Protein AF-A0A376TUV5-F1 (afdb_monomer_lite)

Secondary structure (DSSP, 8-state):
-BS--TTTTS--HHHHHH-S-B-SS-TT--HHHHHHHHHHHHHHHHHHTT------GGGTSPPP---------------

Organism: Escherichia coli (NCBI:txid562)

Sequence (79 aa):
MLDVWEGEPELNVELLTKVDIGTPHIAGYTLEGKARGTTQVFEAYSKFIGHEQHVALDTLLPRQSLVALRCMARSINRR

Structure (mmCIF, N/CA/C/O backbone):
data_AF-A0A376TUV5-F1
#
_entry.id   AF-A0A376TUV5-F1
#
loop_
_atom_site.group_PDB
_atom_site.id
_atom_site.type_symbol
_atom_site.label_atom_id
_atom_site.label_alt_id
_atom_site.label_comp_id
_atom_site.label_asym_id
_atom_site.label_entity_id
_atom_site.label_seq_id
_atom_site.pdbx_PDB_ins_code
_atom_site.Cartn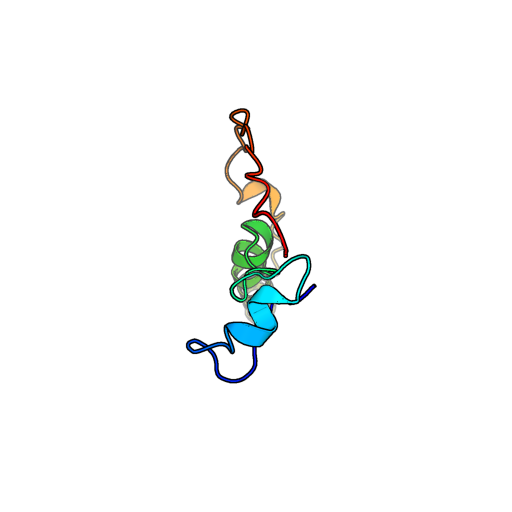_x
_atom_site.Cartn_y
_atom_site.Cartn_z
_atom_site.occupancy
_atom_site.B_iso_or_equiv
_atom_site.auth_seq_id
_atom_site.auth_comp_id
_atom_site.auth_asym_id
_atom_site.auth_atom_id
_atom_site.pdbx_PDB_model_num
ATOM 1 N N . MET A 1 1 ? 5.332 -6.269 -16.800 1.00 90.81 1 MET A N 1
ATOM 2 C CA . MET A 1 1 ? 4.668 -5.305 -15.896 1.00 90.81 1 MET A CA 1
ATOM 3 C C . MET A 1 1 ? 5.478 -5.225 -14.616 1.00 90.81 1 MET A C 1
ATOM 5 O O . MET A 1 1 ? 5.739 -6.282 -14.056 1.00 90.81 1 MET A O 1
ATOM 9 N N . LEU A 1 2 ? 5.895 -4.028 -14.200 1.00 95.44 2 LEU A N 1
ATOM 10 C CA . LEU A 1 2 ? 6.650 -3.785 -12.964 1.00 95.44 2 LEU A CA 1
ATOM 11 C C . LEU A 1 2 ? 6.036 -2.601 -12.202 1.00 95.44 2 LEU A C 1
ATOM 13 O O . LEU A 1 2 ? 5.806 -1.554 -12.799 1.00 95.44 2 LEU A O 1
ATOM 17 N N . ASP A 1 3 ? 5.780 -2.769 -10.906 1.00 96.88 3 ASP A N 1
ATOM 18 C CA . ASP A 1 3 ? 5.443 -1.657 -9.996 1.00 96.88 3 ASP A CA 1
ATOM 19 C C . ASP A 1 3 ? 6.603 -1.313 -9.055 1.00 96.88 3 ASP A C 1
ATOM 21 O O . ASP A 1 3 ? 6.708 -0.182 -8.610 1.00 96.88 3 ASP A O 1
ATOM 25 N N . VAL A 1 4 ? 7.497 -2.266 -8.794 1.00 96.12 4 VAL A N 1
ATOM 26 C CA . VAL A 1 4 ? 8.666 -2.090 -7.927 1.00 96.12 4 VAL A CA 1
ATOM 27 C C . VAL A 1 4 ? 9.946 -2.171 -8.747 1.00 96.12 4 VAL A C 1
ATOM 29 O O . VAL A 1 4 ? 10.025 -2.950 -9.705 1.00 96.12 4 VAL A O 1
ATOM 32 N N . TRP A 1 5 ? 10.945 -1.382 -8.361 1.00 96.94 5 TRP A N 1
ATOM 33 C CA . TRP A 1 5 ? 12.217 -1.263 -9.069 1.00 96.94 5 TRP A CA 1
ATOM 34 C C . TRP A 1 5 ? 13.398 -1.478 -8.124 1.00 96.94 5 TRP A C 1
ATOM 36 O O . TRP A 1 5 ? 13.374 -1.106 -6.953 1.00 96.94 5 TRP A O 1
ATOM 46 N N . GLU A 1 6 ? 14.469 -2.076 -8.638 1.00 96.88 6 GLU A N 1
ATOM 47 C CA . GLU A 1 6 ? 15.740 -2.106 -7.919 1.00 96.88 6 GLU A CA 1
ATOM 48 C C . GLU A 1 6 ? 16.374 -0.706 -7.943 1.00 96.88 6 GLU A C 1
ATOM 50 O O . GLU A 1 6 ? 16.403 -0.064 -8.995 1.00 96.88 6 GLU A O 1
ATOM 55 N N . GLY A 1 7 ? 16.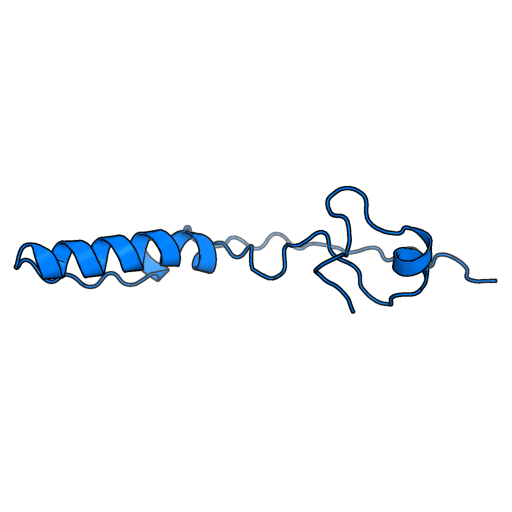875 -0.243 -6.792 1.00 94.31 7 GLY A N 1
ATOM 56 C CA . GLY A 1 7 ? 17.533 1.062 -6.668 1.00 94.31 7 GLY A CA 1
ATOM 57 C C . GLY A 1 7 ? 16.590 2.263 -6.549 1.00 94.31 7 GLY A C 1
ATOM 58 O O . GLY A 1 7 ? 16.988 3.363 -6.904 1.00 94.31 7 GLY A O 1
ATOM 59 N N . GLU A 1 8 ? 15.350 2.081 -6.078 1.00 93.94 8 GLU A N 1
ATOM 60 C CA . GLU A 1 8 ? 14.422 3.202 -5.866 1.00 93.94 8 GLU A CA 1
ATOM 61 C C . GLU A 1 8 ? 15.014 4.316 -4.9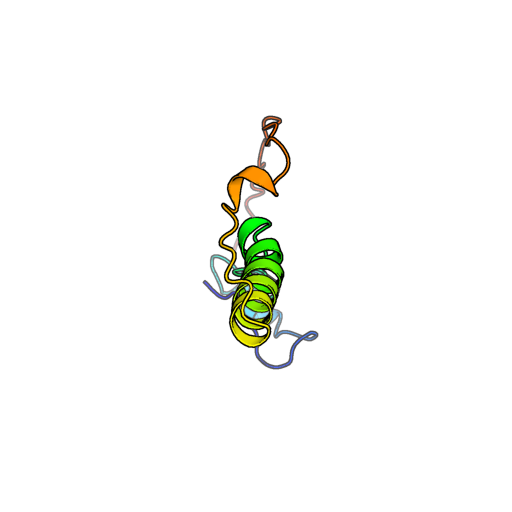70 1.00 93.94 8 GLU A C 1
ATOM 63 O O . GLU A 1 8 ? 15.633 4.007 -3.946 1.00 93.94 8 GLU A O 1
ATOM 68 N N . PRO A 1 9 ? 14.758 5.604 -5.294 1.00 92.12 9 PRO A N 1
ATOM 69 C CA . PRO A 1 9 ? 13.908 6.095 -6.390 1.00 92.12 9 PRO A CA 1
ATOM 70 C C . PRO A 1 9 ? 14.576 6.125 -7.784 1.00 92.12 9 PRO A C 1
ATOM 72 O O . PRO A 1 9 ? 13.877 6.316 -8.783 1.00 92.12 9 PRO A O 1
ATOM 75 N N . GLU A 1 10 ? 15.892 5.922 -7.889 1.00 95.44 10 GLU A N 1
ATOM 76 C CA . GLU A 1 10 ? 16.666 5.935 -9.140 1.00 95.44 10 GLU A CA 1
ATOM 77 C C . GLU A 1 10 ? 16.585 4.611 -9.932 1.00 95.44 10 GLU A C 1
ATOM 79 O O . GLU A 1 10 ? 17.560 3.876 -10.091 1.00 95.44 10 GLU A O 1
ATOM 84 N N . LEU A 1 11 ? 15.408 4.313 -10.489 1.00 93.62 11 LEU A N 1
ATOM 85 C CA . LEU A 1 11 ? 15.181 3.106 -11.294 1.00 93.62 11 LEU A CA 1
ATOM 86 C C . LEU A 1 11 ? 15.968 3.077 -12.621 1.00 93.62 11 LEU A C 1
ATOM 88 O O . LEU A 1 11 ? 16.237 4.100 -13.256 1.00 93.62 11 LEU A O 1
ATOM 92 N N . ASN A 1 12 ? 16.253 1.870 -13.114 1.00 95.62 12 ASN A N 1
ATOM 93 C CA . ASN A 1 12 ? 16.895 1.669 -14.413 1.00 95.62 12 ASN A CA 1
ATOM 94 C C . ASN A 1 12 ? 15.961 2.061 -15.580 1.00 95.62 12 ASN A C 1
ATOM 96 O O . ASN A 1 12 ? 15.027 1.335 -15.935 1.00 95.62 12 ASN A O 1
ATOM 100 N N . VAL A 1 13 ? 16.252 3.195 -16.219 1.00 94.06 13 VAL A N 1
ATOM 101 C CA . VAL A 1 13 ? 15.458 3.742 -17.333 1.00 94.06 13 VAL A CA 1
ATOM 102 C C . VAL A 1 13 ? 15.478 2.832 -18.565 1.00 94.06 13 VAL A C 1
ATOM 104 O O . VAL A 1 13 ? 14.467 2.715 -19.259 1.00 94.06 13 VAL A O 1
ATOM 107 N N . GLU A 1 14 ? 16.580 2.131 -18.831 1.00 95.38 14 GLU A N 1
ATOM 108 C CA . GLU A 1 14 ? 16.633 1.174 -19.941 1.00 95.38 14 GLU A CA 1
ATOM 109 C C . GLU A 1 14 ? 15.667 0.010 -19.714 1.00 95.38 14 GLU A C 1
ATOM 111 O O . GLU A 1 14 ? 14.988 -0.423 -20.647 1.00 95.38 14 GLU A O 1
ATOM 116 N N . LEU A 1 15 ? 15.549 -0.474 -18.474 1.00 94.25 15 LEU A N 1
ATOM 117 C CA . LEU A 1 15 ? 14.558 -1.489 -18.125 1.00 94.25 15 LEU A CA 1
ATOM 118 C C . LEU A 1 15 ? 13.132 -0.938 -18.255 1.00 94.25 15 LEU A C 1
ATOM 120 O O . LEU A 1 15 ? 12.275 -1.614 -18.826 1.00 94.25 15 LEU A O 1
ATOM 124 N N . LEU A 1 16 ? 12.886 0.301 -17.812 1.00 93.56 16 LEU A N 1
ATOM 125 C CA . LEU A 1 16 ? 11.583 0.961 -17.958 1.00 93.56 16 LEU A CA 1
ATOM 126 C C . LEU A 1 16 ? 11.129 1.032 -19.422 1.00 93.56 16 LEU A C 1
ATOM 128 O O . LEU A 1 16 ? 9.964 0.781 -19.718 1.00 93.56 16 LEU A O 1
ATOM 132 N N . THR A 1 17 ? 12.038 1.306 -20.360 1.00 94.69 17 THR A N 1
ATOM 133 C CA . THR A 1 17 ? 11.684 1.345 -21.793 1.00 94.69 17 THR A CA 1
ATOM 134 C C . THR A 1 17 ? 11.305 -0.015 -22.387 1.00 94.69 17 THR A C 1
ATOM 136 O O . THR A 1 17 ? 10.680 -0.065 -23.449 1.00 94.69 17 THR A O 1
ATOM 139 N N . LYS A 1 18 ? 11.657 -1.118 -21.716 1.00 96.38 18 LYS A N 1
ATOM 140 C CA . LYS A 1 18 ? 11.408 -2.486 -22.189 1.00 96.38 18 LYS A CA 1
ATOM 141 C C . LYS A 1 18 ? 10.121 -3.094 -21.634 1.00 96.38 18 LYS A C 1
ATOM 143 O O . LYS A 1 18 ? 9.637 -4.067 -22.207 1.00 96.38 18 LYS A O 1
ATOM 148 N N . VAL A 1 19 ? 9.557 -2.555 -20.552 1.00 95.44 19 VAL A N 1
ATOM 149 C CA . VAL A 1 19 ? 8.314 -3.082 -19.970 1.00 95.44 19 VAL A CA 1
ATOM 150 C C . VAL A 1 19 ? 7.074 -2.531 -20.671 1.00 95.44 19 VAL A C 1
ATOM 152 O O . VAL A 1 19 ? 7.062 -1.406 -21.162 1.00 95.44 19 VAL A O 1
ATOM 155 N N . ASP A 1 20 ? 5.996 -3.316 -20.687 1.00 96.69 20 ASP A N 1
ATOM 156 C CA . ASP A 1 20 ? 4.708 -2.861 -21.230 1.00 96.69 20 ASP A CA 1
ATOM 157 C C . ASP A 1 20 ? 4.007 -1.853 -20.310 1.00 96.69 20 ASP A C 1
ATOM 159 O O . ASP A 1 20 ? 3.375 -0.909 -20.774 1.00 9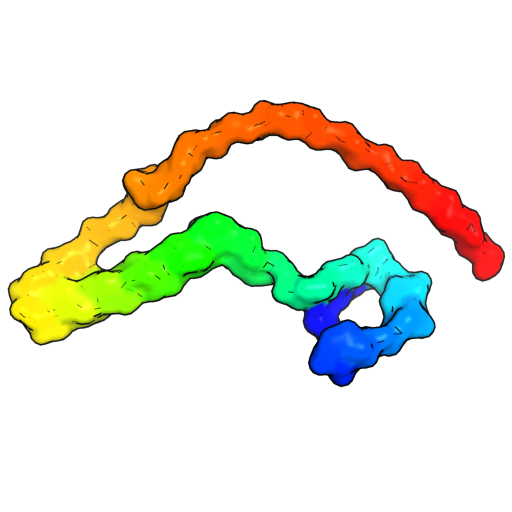6.69 20 ASP A O 1
ATOM 163 N N . ILE A 1 21 ? 4.125 -2.058 -18.994 1.00 94.44 21 ILE A N 1
ATOM 164 C CA . ILE A 1 21 ? 3.577 -1.191 -17.946 1.00 94.44 21 ILE A CA 1
ATOM 165 C C . ILE A 1 21 ? 4.611 -1.109 -16.825 1.00 94.44 21 ILE A C 1
ATOM 167 O O . ILE A 1 21 ? 5.039 -2.146 -16.303 1.00 94.44 21 ILE A O 1
ATOM 171 N N . GLY A 1 22 ? 4.987 0.120 -16.482 1.00 94.88 22 GLY A N 1
ATOM 172 C CA . GLY A 1 22 ? 5.866 0.465 -15.374 1.00 94.88 22 GLY A CA 1
ATOM 173 C C . GLY A 1 22 ? 5.224 1.548 -14.510 1.00 94.88 22 GLY A C 1
ATOM 174 O O . GLY A 1 22 ? 4.831 2.584 -15.046 1.00 94.88 22 GLY A O 1
ATOM 175 N N . THR A 1 23 ? 5.098 1.321 -13.205 1.00 94.69 23 THR A N 1
ATOM 176 C CA . THR A 1 23 ? 4.527 2.287 -12.250 1.00 94.69 23 THR A CA 1
ATOM 177 C C . THR A 1 23 ? 5.494 2.553 -11.091 1.00 94.69 23 THR A C 1
ATOM 179 O O . THR A 1 23 ? 6.341 1.707 -10.815 1.00 94.69 23 THR A O 1
ATOM 182 N N . PRO A 1 24 ? 5.447 3.737 -10.453 1.00 95.06 24 PRO A N 1
ATOM 183 C CA . PRO A 1 24 ? 6.397 4.119 -9.409 1.00 95.06 24 PRO A CA 1
ATOM 184 C C . PRO A 1 24 ? 5.928 3.662 -8.019 1.00 95.06 24 PRO A C 1
ATOM 186 O O . PRO A 1 24 ? 5.618 4.496 -7.172 1.00 95.06 24 PRO A O 1
ATOM 189 N N . HIS A 1 25 ? 5.844 2.351 -7.798 1.00 96.38 25 HIS A N 1
ATOM 190 C CA . HIS A 1 25 ? 5.533 1.744 -6.500 1.00 96.38 25 HIS A CA 1
ATOM 191 C C . HIS A 1 25 ? 4.192 2.212 -5.900 1.00 96.38 25 HIS A C 1
ATOM 193 O O . HIS A 1 25 ? 4.095 2.631 -4.746 1.00 96.38 25 HIS A O 1
ATOM 199 N N . ILE A 1 26 ? 3.127 2.160 -6.704 1.00 96.44 26 ILE A N 1
ATOM 200 C CA . ILE A 1 26 ? 1.782 2.640 -6.341 1.00 96.44 26 ILE A CA 1
ATOM 201 C C . ILE A 1 26 ? 0.698 1.566 -6.443 1.00 96.44 26 ILE A C 1
ATOM 203 O O . ILE A 1 26 ? -0.476 1.885 -6.247 1.00 96.44 26 ILE A O 1
ATOM 207 N N . ALA A 1 27 ? 1.033 0.294 -6.680 1.00 94.81 27 ALA A N 1
ATOM 208 C CA . ALA A 1 27 ? 0.026 -0.769 -6.784 1.00 94.81 27 ALA A CA 1
ATOM 209 C C . ALA A 1 27 ? -0.858 -0.880 -5.526 1.00 94.81 27 ALA A C 1
ATOM 211 O O . ALA A 1 27 ? -2.029 -1.242 -5.620 1.00 94.81 27 ALA A O 1
ATOM 212 N N . GLY A 1 28 ? -0.327 -0.523 -4.351 1.00 93.94 28 GLY A N 1
ATOM 213 C CA . GLY A 1 28 ? -1.066 -0.508 -3.084 1.00 93.94 28 GLY A CA 1
ATOM 214 C C . GLY A 1 28 ? -1.800 0.800 -2.751 1.00 93.94 28 GLY A C 1
ATOM 215 O O . GLY A 1 28 ? -2.466 0.866 -1.718 1.00 93.94 28 GLY A O 1
ATOM 216 N N . TYR A 1 29 ? -1.699 1.855 -3.570 1.00 95.12 29 TYR A N 1
ATOM 217 C CA . TYR A 1 29 ? -2.134 3.222 -3.221 1.00 95.12 29 TYR A CA 1
ATOM 218 C C . TYR A 1 29 ? -3.639 3.473 -3.416 1.00 95.12 29 TYR A C 1
ATOM 220 O O . TYR A 1 29 ? -4.069 4.490 -3.961 1.00 95.12 29 TYR A O 1
ATOM 228 N N . THR A 1 30 ? -4.466 2.563 -2.912 1.00 94.06 30 THR A N 1
ATOM 229 C CA . THR A 1 30 ? -5.922 2.743 -2.863 1.00 94.06 30 THR A CA 1
ATOM 230 C C . THR A 1 30 ? -6.330 3.596 -1.660 1.00 94.06 30 THR A C 1
ATOM 232 O O . THR A 1 30 ? -5.652 3.610 -0.626 1.00 94.06 30 THR A O 1
ATOM 235 N N . LEU A 1 31 ? -7.448 4.318 -1.775 1.00 92.75 31 LEU A N 1
ATOM 236 C CA . LEU A 1 31 ? -8.005 5.069 -0.646 1.00 92.75 31 LEU A CA 1
ATOM 237 C C . LEU A 1 31 ? -8.458 4.106 0.460 1.00 92.75 31 LEU A C 1
ATOM 239 O O . LEU A 1 31 ? -8.190 4.324 1.639 1.00 92.75 31 LEU A O 1
ATOM 243 N N . GLU A 1 32 ? -9.057 2.992 0.048 1.00 94.38 32 GLU A N 1
ATOM 244 C CA . GLU A 1 32 ? -9.454 1.860 0.872 1.00 94.38 32 GLU A CA 1
ATOM 245 C C . GLU A 1 32 ? -8.255 1.273 1.622 1.00 94.38 32 GLU A C 1
ATOM 247 O O . GLU A 1 32 ? -8.341 1.043 2.823 1.00 94.38 32 GLU A O 1
ATOM 252 N N . GLY A 1 33 ? -7.131 1.036 0.937 1.00 94.06 33 GLY A N 1
ATOM 253 C CA . GLY A 1 33 ? -5.916 0.475 1.531 1.00 94.06 33 GLY A CA 1
ATOM 254 C C . GLY A 1 33 ? -5.335 1.377 2.614 1.00 94.06 33 GLY A C 1
ATOM 255 O O . GLY A 1 33 ? -4.997 0.901 3.697 1.00 94.06 33 GLY A O 1
ATOM 256 N N . LYS A 1 34 ? -5.310 2.692 2.367 1.00 94.12 34 LYS A N 1
ATOM 257 C CA . LYS A 1 34 ? -4.886 3.683 3.366 1.00 94.12 34 LYS A CA 1
ATOM 258 C C . LYS A 1 34 ? -5.826 3.716 4.572 1.00 94.12 34 LYS A C 1
ATOM 260 O O . LYS A 1 34 ? -5.355 3.698 5.705 1.00 94.12 34 LYS A O 1
ATOM 265 N N . ALA A 1 35 ? -7.138 3.725 4.342 1.00 95.81 35 ALA A N 1
ATOM 266 C CA . ALA A 1 35 ? -8.127 3.742 5.418 1.00 95.81 35 ALA A CA 1
ATOM 267 C C . ALA A 1 35 ? -8.104 2.448 6.255 1.00 95.81 35 ALA A C 1
ATOM 269 O O . ALA A 1 35 ? -8.150 2.513 7.483 1.00 95.81 35 ALA A O 1
ATOM 270 N N . ARG A 1 36 ? -7.931 1.282 5.615 1.00 96.00 36 ARG A N 1
ATOM 271 C CA . ARG A 1 36 ? -7.844 -0.024 6.292 1.00 96.00 36 ARG A CA 1
ATOM 272 C C . ARG A 1 36 ? -6.709 -0.099 7.305 1.00 96.00 36 ARG A C 1
ATOM 274 O O . ARG A 1 36 ? -6.904 -0.717 8.346 1.00 96.00 36 ARG A O 1
ATOM 281 N N . GLY A 1 37 ? -5.560 0.522 7.030 1.00 95.94 37 GLY A N 1
ATOM 282 C CA . GLY A 1 37 ? -4.447 0.559 7.984 1.00 95.94 37 GLY A CA 1
ATOM 283 C C . GLY A 1 37 ? -4.868 1.166 9.326 1.00 95.94 37 GLY A C 1
ATOM 284 O O . GLY A 1 37 ? -4.644 0.572 10.379 1.00 95.94 37 GLY A O 1
ATOM 285 N N . THR A 1 38 ? -5.571 2.299 9.287 1.00 96.81 38 THR A N 1
ATOM 286 C CA . THR A 1 38 ? -6.125 2.938 10.488 1.00 96.81 38 THR A CA 1
ATOM 287 C C . THR A 1 38 ? -7.224 2.092 11.130 1.00 96.81 38 THR A C 1
ATOM 289 O O . THR A 1 38 ? -7.210 1.917 12.347 1.00 96.81 38 THR A O 1
ATOM 292 N N . THR A 1 39 ? -8.148 1.536 10.336 1.00 97.31 39 THR A N 1
ATOM 293 C CA . THR A 1 39 ? -9.239 0.684 10.843 1.00 97.31 39 THR A CA 1
ATOM 294 C C . THR A 1 39 ? -8.699 -0.511 11.626 1.00 97.31 39 THR A C 1
ATOM 296 O O . THR A 1 39 ? -9.126 -0.737 12.750 1.00 97.31 39 THR A O 1
ATOM 299 N N . GLN A 1 40 ? -7.697 -1.219 11.100 1.00 97.56 40 GLN A N 1
ATOM 300 C CA . GLN A 1 40 ? -7.115 -2.385 11.773 1.00 97.56 40 GLN A CA 1
ATOM 301 C C . GLN A 1 40 ? -6.483 -2.032 13.125 1.00 97.56 40 GLN A C 1
ATOM 303 O O . GLN A 1 40 ? -6.677 -2.751 14.105 1.00 97.56 40 GLN A O 1
ATOM 308 N N . VAL A 1 41 ? -5.745 -0.919 13.198 1.00 98.00 41 VAL A N 1
ATOM 309 C CA . VAL A 1 41 ? -5.140 -0.455 14.458 1.00 98.00 41 VAL A CA 1
ATOM 310 C C . VAL A 1 41 ? -6.219 -0.046 15.461 1.00 98.00 41 VAL A C 1
ATOM 312 O O . VAL A 1 41 ? -6.124 -0.399 16.636 1.00 98.00 41 VAL A O 1
ATOM 315 N N . PHE A 1 42 ? -7.260 0.656 15.006 1.00 97.88 42 PHE A N 1
ATOM 316 C CA . PHE A 1 42 ? -8.393 1.044 15.841 1.00 97.88 42 PHE A CA 1
ATOM 317 C C . PHE A 1 42 ? -9.119 -0.176 16.420 1.00 97.88 42 PHE A C 1
ATOM 319 O O . PHE A 1 42 ? -9.313 -0.249 17.631 1.00 97.88 42 PHE A O 1
ATOM 326 N N . GLU A 1 43 ? -9.472 -1.152 15.583 1.00 97.88 43 GLU A N 1
ATOM 327 C CA . GLU A 1 43 ? -10.181 -2.364 16.005 1.00 97.88 43 GLU A CA 1
ATOM 328 C C . GLU A 1 43 ? -9.336 -3.166 17.006 1.00 97.88 43 GLU A C 1
ATOM 330 O O . GLU A 1 43 ? -9.825 -3.530 18.080 1.00 97.88 43 GLU A O 1
ATOM 335 N N . ALA A 1 44 ? -8.039 -3.348 16.726 1.00 98.12 44 ALA A N 1
ATOM 336 C CA . ALA A 1 44 ? -7.112 -4.023 17.634 1.00 98.12 44 ALA A CA 1
ATOM 337 C C . ALA A 1 44 ? -6.989 -3.306 18.989 1.00 98.12 44 ALA A C 1
ATOM 339 O O . ALA A 1 44 ? -7.021 -3.952 20.039 1.00 98.12 44 ALA A O 1
ATOM 340 N N . TYR A 1 45 ? -6.889 -1.975 18.980 1.00 98.44 45 TYR A N 1
ATOM 341 C CA . TYR A 1 45 ? -6.824 -1.178 20.201 1.00 98.44 45 TYR A CA 1
ATOM 342 C C . TYR A 1 45 ? -8.136 -1.229 20.991 1.00 98.44 45 TYR A C 1
ATOM 344 O O . TYR A 1 45 ? -8.114 -1.427 22.204 1.00 98.44 45 TYR A O 1
ATOM 352 N N . SER A 1 46 ? -9.276 -1.124 20.305 1.00 98.25 46 SER A N 1
ATOM 353 C CA . SER A 1 46 ? -10.610 -1.196 20.909 1.00 98.25 46 SER A CA 1
ATOM 354 C C . SER A 1 46 ? -10.806 -2.519 21.658 1.00 98.25 46 SER A C 1
ATOM 356 O O . SER A 1 46 ? -11.226 -2.539 22.816 1.00 98.25 46 SER A O 1
ATOM 358 N N . LYS A 1 47 ? -10.365 -3.626 21.049 1.00 98.25 47 LYS A N 1
ATOM 359 C CA . LYS A 1 47 ? -10.350 -4.951 21.664 1.00 98.25 47 LYS A CA 1
ATOM 360 C C . LYS A 1 47 ? -9.408 -5.015 22.865 1.00 98.25 47 LYS A C 1
ATOM 362 O O . LYS A 1 47 ? -9.778 -5.575 23.893 1.00 98.25 47 LYS A O 1
ATOM 367 N N . PHE A 1 48 ? -8.210 -4.439 22.756 1.00 98.38 48 PHE A N 1
ATOM 368 C CA . PHE A 1 48 ? -7.219 -4.430 23.836 1.00 98.38 48 PHE A CA 1
ATOM 369 C C . PHE A 1 48 ? -7.739 -3.751 25.112 1.00 98.38 48 PHE A C 1
ATOM 371 O O . PHE A 1 48 ? -7.484 -4.241 26.209 1.00 98.38 48 PHE A O 1
ATOM 378 N N . ILE A 1 49 ? -8.509 -2.669 24.980 1.00 98.44 49 ILE A N 1
ATOM 379 C CA . ILE A 1 49 ? -9.082 -1.941 26.124 1.00 98.44 49 ILE A CA 1
ATOM 380 C C . ILE A 1 49 ? -10.439 -2.494 26.599 1.00 98.44 49 ILE A C 1
ATOM 382 O O . ILE A 1 49 ? -11.070 -1.890 27.461 1.00 98.44 49 ILE A O 1
ATOM 386 N N . GLY A 1 50 ? -10.910 -3.617 26.045 1.00 97.94 50 GLY A N 1
ATOM 387 C CA . GLY A 1 50 ? -12.188 -4.235 26.421 1.00 97.94 50 GLY A CA 1
ATOM 388 C C . GLY A 1 50 ? -13.433 -3.566 25.824 1.00 97.94 50 GLY A C 1
ATOM 389 O O . GLY A 1 50 ? -14.545 -3.846 26.262 1.00 97.94 50 GLY A O 1
ATOM 390 N N . HIS A 1 51 ? -13.264 -2.709 24.815 1.00 97.44 51 HIS A N 1
ATOM 391 C CA . HIS A 1 51 ? -14.338 -2.017 24.100 1.00 97.44 51 HIS A CA 1
ATOM 392 C C . HIS A 1 51 ? -14.332 -2.403 22.620 1.00 97.44 51 HIS A C 1
ATOM 394 O O . HIS A 1 51 ? -14.163 -1.538 21.765 1.00 97.44 51 HIS A O 1
ATOM 400 N N . GLU A 1 52 ? -14.472 -3.696 22.319 1.00 96.62 52 GLU A N 1
ATOM 401 C CA . GLU A 1 52 ? -14.415 -4.200 20.944 1.00 96.62 52 GLU A CA 1
ATOM 402 C C . GLU A 1 52 ? -15.405 -3.462 20.028 1.00 96.62 52 GLU A C 1
ATOM 404 O O . GLU A 1 52 ? -16.613 -3.434 20.271 1.00 96.62 52 GLU A O 1
ATOM 409 N N . GLN A 1 53 ? -14.867 -2.851 18.975 1.00 96.12 53 GLN A N 1
ATOM 410 C CA . GLN A 1 53 ? -15.607 -2.119 17.957 1.00 96.12 53 GLN A CA 1
ATOM 411 C C . GLN A 1 53 ? -15.155 -2.569 16.575 1.00 96.12 53 GLN A C 1
ATOM 413 O O . GLN A 1 53 ? -13.980 -2.856 16.366 1.00 96.12 53 GLN A O 1
ATOM 418 N N . HIS A 1 54 ? -16.102 -2.585 15.640 1.00 94.88 54 HIS A N 1
ATOM 419 C CA . HIS A 1 54 ? -15.892 -2.913 14.230 1.00 94.88 54 HIS A CA 1
ATOM 420 C C . HIS A 1 54 ? -16.408 -1.753 13.387 1.00 94.88 54 HIS A C 1
ATOM 422 O O . HIS A 1 54 ? -17.514 -1.264 13.636 1.00 94.88 54 HIS A O 1
ATOM 428 N N . VAL A 1 55 ? -15.624 -1.301 12.407 1.00 93.50 55 VAL A N 1
ATOM 429 C CA . VAL A 1 55 ? -15.986 -0.134 11.586 1.00 93.50 55 VAL A CA 1
ATOM 430 C C . VAL A 1 55 ? -16.040 -0.519 10.118 1.00 93.50 55 VAL A C 1
ATOM 432 O O . VAL A 1 55 ? -15.046 -0.918 9.515 1.00 93.50 55 VAL A O 1
ATOM 435 N N . ALA A 1 56 ? -17.216 -0.355 9.517 1.00 92.75 56 ALA A N 1
ATOM 436 C CA . ALA A 1 56 ? -17.400 -0.606 8.098 1.00 92.75 56 ALA A CA 1
ATOM 437 C C . ALA A 1 56 ? -16.695 0.481 7.267 1.00 92.75 56 ALA A C 1
ATOM 439 O O . ALA A 1 56 ? -16.914 1.678 7.456 1.00 92.75 56 ALA A O 1
ATOM 440 N N . LEU A 1 57 ? -15.805 0.064 6.364 1.00 89.81 57 LEU A N 1
ATOM 441 C CA . LEU A 1 57 ? -14.899 0.967 5.647 1.00 89.81 57 LEU A CA 1
ATOM 442 C C . LEU A 1 57 ? -15.634 1.987 4.763 1.00 89.81 57 LEU A C 1
ATOM 444 O O . LEU A 1 57 ? -15.207 3.129 4.644 1.00 89.81 57 LEU A O 1
ATOM 448 N N . ASP A 1 58 ? -16.750 1.584 4.168 1.00 90.06 58 ASP A N 1
ATOM 449 C CA . ASP A 1 58 ? -17.628 2.418 3.344 1.00 90.06 58 ASP A CA 1
ATOM 450 C C . ASP A 1 58 ? -18.196 3.631 4.095 1.00 90.06 58 ASP A C 1
ATOM 452 O O . ASP A 1 58 ? -18.438 4.667 3.481 1.00 90.06 58 ASP A O 1
ATOM 456 N N . THR A 1 59 ? -18.340 3.542 5.420 1.00 91.75 59 THR A N 1
ATOM 457 C CA . THR A 1 59 ? -18.770 4.670 6.264 1.00 91.75 59 THR A CA 1
ATOM 458 C C . THR A 1 59 ? -17.696 5.746 6.430 1.00 91.75 59 THR A C 1
ATOM 460 O O . THR A 1 59 ? -18.016 6.891 6.746 1.00 91.75 59 THR A O 1
ATOM 463 N N . LEU A 1 60 ? -16.426 5.393 6.208 1.00 91.56 60 LEU A N 1
ATOM 464 C CA . LEU A 1 60 ? -15.275 6.284 6.367 1.00 91.56 60 LEU A CA 1
ATOM 465 C C . LEU A 1 60 ? -14.834 6.920 5.046 1.00 91.56 60 LEU A C 1
ATOM 467 O O . LEU A 1 60 ? -14.129 7.931 5.046 1.00 91.56 60 LEU A O 1
ATOM 471 N N . LEU A 1 61 ? -15.200 6.313 3.918 1.00 92.00 61 LEU A N 1
ATOM 472 C CA . LEU A 1 61 ? -14.754 6.745 2.603 1.00 92.00 61 LEU A CA 1
ATOM 473 C C . LEU A 1 61 ? -15.661 7.854 2.047 1.00 92.00 61 LEU A C 1
ATOM 475 O O . LEU A 1 61 ? -16.881 7.817 2.213 1.00 92.00 61 LEU A O 1
ATOM 479 N N . PRO A 1 62 ? -15.095 8.848 1.342 1.00 89.75 62 PRO A N 1
ATOM 480 C CA . PRO A 1 62 ? -15.885 9.857 0.662 1.00 89.75 62 PRO A CA 1
ATOM 481 C C . PRO A 1 62 ? -16.708 9.224 -0.464 1.00 89.75 62 PRO A C 1
ATOM 483 O O . PRO A 1 62 ? -16.282 8.274 -1.125 1.00 89.75 62 PRO A O 1
ATOM 486 N N . ARG A 1 63 ? -17.874 9.811 -0.746 1.00 83.94 63 ARG A N 1
ATOM 487 C CA . ARG A 1 63 ? -18.675 9.426 -1.910 1.00 83.94 63 ARG A CA 1
ATOM 488 C C . ARG A 1 63 ? -17.870 9.689 -3.188 1.00 83.94 63 ARG A C 1
ATOM 490 O O . ARG A 1 63 ? -17.477 10.821 -3.460 1.00 83.94 63 ARG A O 1
ATOM 497 N N . GLN A 1 64 ? -17.654 8.644 -3.978 1.00 75.62 64 GLN A N 1
ATOM 498 C CA . GLN A 1 64 ? -16.895 8.713 -5.224 1.00 75.62 64 GLN A C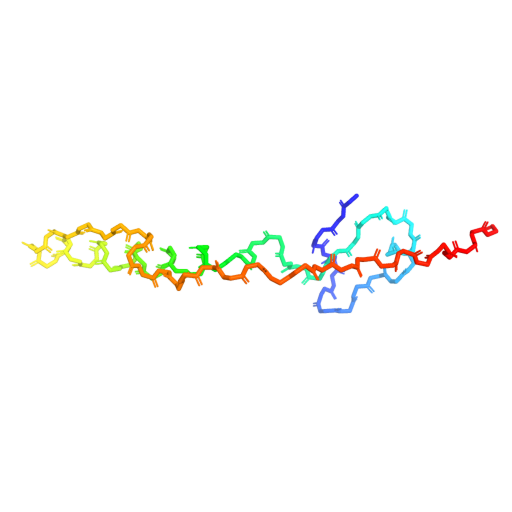A 1
ATOM 499 C C . GLN A 1 64 ? -17.729 9.413 -6.311 1.00 75.62 64 GLN A C 1
ATOM 501 O O . GLN A 1 64 ? -18.780 8.912 -6.709 1.00 75.62 64 GLN A O 1
ATOM 506 N N . SER A 1 65 ? -17.275 10.565 -6.810 1.00 74.44 65 SER A N 1
ATOM 507 C CA . SER A 1 65 ? -17.799 11.178 -8.036 1.00 74.44 65 SER A CA 1
ATOM 508 C C . SER A 1 65 ? -16.839 10.884 -9.189 1.00 74.44 65 SER A C 1
ATOM 510 O O . SER A 1 65 ? -15.736 11.420 -9.262 1.00 74.44 65 SER A O 1
ATOM 512 N N . LEU A 1 66 ? -17.234 9.995 -10.101 1.00 74.19 66 LEU A N 1
ATOM 513 C CA . LEU A 1 66 ? -16.447 9.748 -11.306 1.00 74.19 66 LEU A CA 1
ATOM 514 C C . LEU A 1 66 ? -16.671 10.894 -12.297 1.00 74.19 66 LEU A C 1
ATOM 516 O O . LEU A 1 66 ? -17.770 11.073 -12.819 1.00 74.19 66 LEU A O 1
ATOM 520 N N . VAL A 1 67 ? -15.614 11.653 -12.578 1.00 65.50 67 VAL A N 1
ATOM 521 C CA . VAL A 1 67 ? -15.548 12.547 -13.738 1.00 65.50 67 VAL A CA 1
ATOM 522 C C . VAL A 1 67 ? -14.891 11.755 -14.862 1.00 65.50 67 VAL A C 1
ATOM 524 O O . VAL A 1 67 ? -13.828 11.171 -14.662 1.00 65.50 67 VAL A O 1
ATOM 527 N N . ALA A 1 68 ? -15.535 11.682 -16.027 1.00 70.94 68 ALA A N 1
ATOM 528 C CA . ALA A 1 68 ? -15.034 10.916 -17.163 1.00 70.94 68 ALA A CA 1
ATOM 529 C C . ALA A 1 68 ? -13.581 11.305 -17.499 1.00 70.94 68 ALA A C 1
ATOM 531 O O . ALA A 1 68 ? -13.301 12.437 -17.894 1.00 70.94 68 ALA A O 1
ATOM 532 N N . LEU A 1 69 ? -12.660 10.351 -17.351 1.00 64.56 69 LEU A N 1
ATOM 533 C CA . LEU A 1 69 ? -11.248 10.505 -17.689 1.00 64.56 69 LEU A CA 1
ATOM 534 C C . LEU A 1 69 ? -11.007 9.969 -19.098 1.00 64.56 69 LEU A C 1
ATOM 536 O O . LEU A 1 69 ? -11.282 8.809 -19.401 1.00 64.56 69 LEU A O 1
ATOM 540 N N . ARG A 1 70 ? -10.485 10.829 -19.974 1.00 63.47 70 ARG A N 1
ATOM 541 C CA . ARG A 1 70 ? -10.143 10.472 -21.351 1.00 63.47 70 ARG A CA 1
ATOM 542 C C . ARG A 1 70 ? -8.636 10.250 -21.445 1.00 63.47 70 ARG A C 1
ATOM 544 O O . ARG A 1 70 ? -7.872 11.206 -21.528 1.00 63.47 70 ARG A O 1
ATOM 551 N N . CYS A 1 71 ? -8.205 8.991 -21.430 1.00 52.62 71 CYS A N 1
ATOM 552 C CA . CYS A 1 71 ? -6.803 8.641 -21.654 1.00 52.62 71 CYS A CA 1
ATOM 553 C 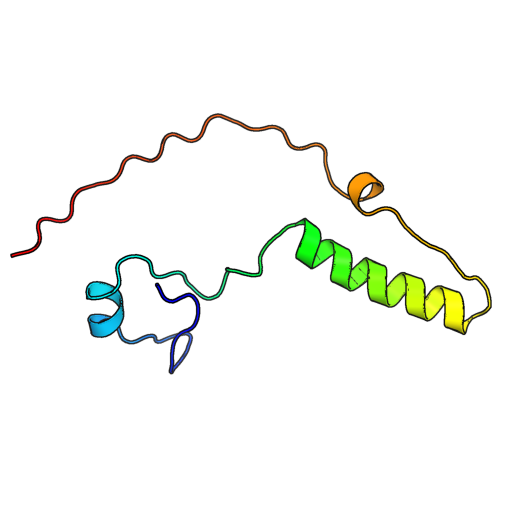C . CYS A 1 71 ? -6.473 8.720 -23.150 1.00 52.62 71 CYS A C 1
ATOM 555 O O . CYS A 1 71 ? -6.987 7.940 -23.949 1.00 52.62 71 CYS A O 1
ATOM 557 N N . MET A 1 72 ? -5.606 9.657 -23.539 1.00 50.91 72 MET A N 1
ATOM 558 C CA . MET A 1 72 ? -5.012 9.691 -24.878 1.00 50.91 72 MET A CA 1
ATOM 559 C C . MET A 1 72 ? -3.674 8.951 -24.842 1.00 50.91 72 MET A C 1
ATOM 561 O O . MET A 1 72 ? -2.676 9.497 -24.376 1.00 50.91 72 MET A O 1
ATOM 565 N N . ALA A 1 73 ? -3.639 7.715 -25.336 1.00 50.78 73 ALA A N 1
ATOM 566 C CA . ALA A 1 73 ? -2.380 7.011 -25.548 1.00 50.78 73 ALA A CA 1
ATOM 567 C C . ALA A 1 73 ? -1.641 7.643 -26.742 1.00 50.78 73 ALA A C 1
ATOM 569 O O . ALA A 1 73 ? -2.133 7.611 -27.871 1.00 50.78 73 ALA A O 1
ATOM 570 N N . ARG A 1 74 ? -0.458 8.226 -26.513 1.00 47.81 74 ARG A N 1
ATOM 571 C CA . ARG A 1 74 ? 0.487 8.525 -27.600 1.00 47.81 74 ARG A CA 1
ATOM 572 C C . ARG A 1 74 ? 1.270 7.256 -27.896 1.00 47.81 74 ARG A C 1
ATOM 574 O O . ARG A 1 74 ? 1.996 6.768 -27.037 1.00 47.81 74 ARG A O 1
ATOM 581 N N . SER A 1 75 ? 1.137 6.749 -29.117 1.00 51.44 75 SER A N 1
ATOM 582 C CA . SER A 1 75 ? 2.036 5.724 -29.642 1.00 51.44 75 SER A CA 1
ATOM 583 C C . SER A 1 75 ? 3.445 6.311 -29.730 1.00 51.44 75 SER A C 1
ATOM 585 O O . SER A 1 75 ? 3.727 7.126 -30.608 1.00 51.44 75 SER A O 1
ATOM 587 N N . ILE A 1 76 ? 4.328 5.923 -28.810 1.00 59.78 76 ILE A N 1
ATOM 588 C CA . ILE A 1 76 ? 5.766 6.147 -28.958 1.00 59.78 76 ILE A CA 1
ATOM 589 C C . ILE A 1 76 ? 6.236 5.141 -30.009 1.00 59.78 76 ILE A C 1
ATOM 591 O O . ILE A 1 76 ? 6.189 3.933 -29.790 1.00 59.78 76 ILE A O 1
ATOM 595 N N . ASN A 1 77 ? 6.601 5.650 -31.185 1.00 47.34 77 ASN A N 1
ATOM 596 C CA . ASN A 1 77 ? 7.061 4.860 -32.320 1.00 47.34 77 ASN A CA 1
ATOM 597 C C . ASN A 1 77 ? 8.338 4.094 -31.924 1.00 47.34 77 ASN A C 1
ATOM 599 O O . ASN A 1 77 ? 9.393 4.708 -31.760 1.00 47.34 77 ASN A O 1
ATOM 603 N N . ARG A 1 78 ? 8.230 2.777 -31.717 1.00 53.41 78 ARG A N 1
ATOM 604 C CA . ARG A 1 78 ? 9.374 1.896 -31.450 1.00 53.41 78 ARG A CA 1
ATOM 605 C C . ARG A 1 78 ? 10.048 1.582 -32.793 1.00 53.41 78 ARG A C 1
ATOM 607 O O . ARG A 1 78 ? 9.412 0.976 -33.652 1.00 53.41 78 ARG A O 1
ATOM 614 N N . ARG A 1 79 ? 11.288 2.047 -32.988 1.00 47.66 79 ARG A N 1
ATOM 615 C CA . ARG A 1 79 ? 12.209 1.465 -33.980 1.00 47.66 79 ARG A CA 1
ATOM 616 C C . ARG A 1 79 ? 12.932 0.288 -33.352 1.00 47.66 79 ARG A C 1
ATOM 618 O O . ARG A 1 79 ? 13.200 0.382 -32.134 1.00 47.66 79 ARG A O 1
#

Foldseek 3Di:
DEADAPPPPPHDVVVVVVDPDYHPNCPQVDPLSVQVVVQVVVQVVCVVVVNHDHDDSVVVDDDDDDDDDDDDDDPPDDD

pLDDT: mean 87.79, std 15.19, range [47.34, 98.44]

Radius of gyration: 19.78 Å; chains: 1; bounding box: 36×18×60 Å